Protein AF-A0A1Y1LVK9-F1 (afdb_monomer_lite)

pLDDT: mean 81.73, std 7.28, range [49.62, 94.25]

Secondary structure (DSSP, 8-state):
--HHHHHHHHHHHHHHHHHHHHHHHHHHHHHS-GGGHHHHHHHHHHHHHHHHHHHHHHHHHHHHHHHHHHHHHHHHHHHHHTT---HHHHHHHHHHHHTT-TGGGGGSTTTTT-HHHHHHHHHHHHHHHHHHTTHHHH-

Foldseek 3Di:
DCVVVVVVVVVVVVCVCCVPLVVVLVVCCVPDDPVCNVVVVVVSVVVVVVVVVVLVVLLVVQLCVQLLVQLLVLLVVLCVVLVNPDVVLSVVLSVCLVVVVLVCNCVGVSNPPPVVSSVSNNVSSVVSSVVSNVRSVVD

Structure (mmCIF, N/CA/C/O backbone):
data_AF-A0A1Y1LVK9-F1
#
_entry.id   AF-A0A1Y1LVK9-F1
#
loop_
_atom_site.group_PDB
_atom_site.id
_atom_site.type_symbol
_atom_site.label_atom_id
_atom_site.label_alt_id
_atom_site.label_comp_id
_atom_site.label_asym_id
_atom_site.label_entity_id
_atom_site.label_seq_id
_atom_site.pdbx_PDB_ins_code
_atom_site.Cartn_x
_atom_site.Cartn_y
_atom_site.Cartn_z
_atom_site.occupancy
_atom_site.B_iso_or_equiv
_atom_site.auth_seq_id
_atom_site.auth_comp_id
_atom_site.auth_asym_id
_atom_site.auth_atom_id
_atom_site.pdbx_PDB_model_num
ATOM 1 N N . ASP A 1 1 ? -16.270 14.703 -7.756 1.00 49.62 1 ASP A N 1
ATOM 2 C CA . ASP A 1 1 ? -15.652 15.985 -8.153 1.00 49.62 1 ASP A CA 1
ATOM 3 C C . ASP A 1 1 ? -14.123 16.006 -8.286 1.00 49.62 1 ASP A C 1
ATOM 5 O O . ASP A 1 1 ? -13.547 17.078 -8.386 1.00 49.62 1 ASP A O 1
ATOM 9 N N . ASN A 1 2 ? -13.440 14.857 -8.411 1.00 63.31 2 ASN A N 1
ATOM 10 C CA . ASN A 1 2 ? -11.993 14.823 -8.705 1.00 63.31 2 ASN A CA 1
ATOM 11 C C . ASN A 1 2 ? -11.636 13.940 -9.918 1.00 63.31 2 ASN A C 1
ATOM 13 O O . ASN A 1 2 ? -10.471 13.699 -10.215 1.00 63.31 2 ASN A O 1
ATOM 17 N N . GLU A 1 3 ? -12.646 13.450 -10.639 1.00 69.38 3 GLU A N 1
ATOM 18 C CA . GLU A 1 3 ? -12.491 12.524 -11.768 1.00 69.38 3 GLU A CA 1
ATOM 19 C C . GLU A 1 3 ? -11.605 13.096 -12.882 1.00 69.38 3 GLU A C 1
ATOM 21 O O . GLU A 1 3 ? -10.700 12.419 -13.361 1.00 69.38 3 GLU A O 1
ATOM 26 N N . LYS A 1 4 ? -11.780 14.375 -13.237 1.00 76.19 4 LYS A N 1
ATOM 27 C CA . LYS A 1 4 ? -10.996 15.032 -14.295 1.00 76.19 4 LYS A CA 1
ATOM 28 C C . LYS A 1 4 ? -9.513 15.165 -13.937 1.00 76.19 4 LYS A C 1
ATOM 30 O O . LYS A 1 4 ? -8.669 15.002 -14.814 1.00 76.19 4 LYS A O 1
ATOM 35 N N . ALA A 1 5 ? -9.194 15.427 -12.668 1.00 76.75 5 ALA A N 1
ATOM 36 C CA . ALA A 1 5 ? -7.810 15.517 -12.203 1.00 76.75 5 ALA A CA 1
ATOM 37 C C . ALA A 1 5 ? -7.121 14.145 -12.238 1.00 76.75 5 ALA A C 1
ATOM 39 O O . ALA A 1 5 ? -5.990 14.035 -12.709 1.00 76.75 5 ALA A O 1
ATOM 40 N N . VAL A 1 6 ? -7.835 13.087 -11.835 1.00 77.50 6 VAL A N 1
ATOM 41 C CA . VAL A 1 6 ? -7.348 11.703 -11.933 1.00 77.50 6 VAL A CA 1
ATOM 42 C C . VAL A 1 6 ? -7.082 11.327 -13.392 1.00 77.50 6 VAL A C 1
ATOM 44 O O . VAL A 1 6 ? -6.000 10.834 -13.702 1.00 77.50 6 VAL A O 1
ATOM 47 N N . TYR A 1 7 ? -8.002 11.628 -14.315 1.00 82.81 7 TYR A N 1
ATOM 48 C CA . TYR A 1 7 ? -7.783 11.369 -15.743 1.00 82.81 7 TYR A CA 1
ATOM 49 C C . TYR A 1 7 ? -6.600 12.152 -16.319 1.00 82.81 7 TYR A C 1
ATOM 51 O O . TYR A 1 7 ? -5.849 11.600 -17.119 1.00 82.81 7 TYR A O 1
ATOM 59 N N . ALA A 1 8 ? -6.391 13.402 -15.902 1.00 83.00 8 ALA A N 1
ATOM 60 C CA . ALA A 1 8 ? -5.248 14.195 -16.350 1.00 83.00 8 ALA A CA 1
ATOM 61 C C . ALA A 1 8 ? -3.911 13.581 -15.899 1.00 83.00 8 ALA A C 1
ATOM 63 O O . ALA A 1 8 ? -3.001 13.422 -16.713 1.00 83.00 8 ALA A O 1
ATOM 64 N N . ILE A 1 9 ? -3.807 13.173 -14.631 1.00 83.50 9 ILE A N 1
ATOM 65 C CA . ILE A 1 9 ? -2.604 12.523 -14.086 1.00 83.50 9 ILE A CA 1
ATOM 66 C C . ILE A 1 9 ? -2.356 11.174 -14.765 1.00 83.50 9 ILE A C 1
ATOM 68 O O . ILE A 1 9 ? -1.215 10.867 -15.113 1.00 83.50 9 ILE A O 1
ATOM 72 N N . LEU A 1 10 ? -3.410 10.388 -15.002 1.00 84.19 10 LEU A N 1
ATOM 73 C CA . LEU A 1 10 ? -3.316 9.113 -15.715 1.00 84.19 10 LEU A CA 1
ATOM 74 C C . LEU A 1 10 ? -2.837 9.304 -17.154 1.00 84.19 10 LEU A C 1
ATOM 76 O O . LEU A 1 10 ? -2.013 8.529 -17.632 1.00 84.19 10 LEU A O 1
ATOM 80 N N . LEU A 1 11 ? -3.310 10.348 -17.833 1.00 86.94 11 LEU A N 1
ATOM 81 C CA . LEU A 1 11 ? -2.928 10.644 -19.209 1.00 86.94 11 LEU A CA 1
ATOM 82 C C . LEU A 1 11 ? -1.461 11.089 -19.292 1.00 86.94 11 LEU A C 1
ATOM 84 O O . LEU A 1 11 ? -0.716 10.566 -20.118 1.00 86.94 11 LEU A O 1
ATOM 88 N N . VAL A 1 12 ? -1.015 11.980 -18.401 1.00 88.12 12 VAL A N 1
ATOM 89 C CA . VAL A 1 12 ? 0.393 12.416 -18.329 1.00 88.12 12 VAL A CA 1
ATOM 90 C C . VAL A 1 12 ? 1.315 11.253 -17.962 1.00 88.12 12 VAL A C 1
ATOM 92 O O . VAL A 1 12 ? 2.329 11.037 -18.627 1.00 88.12 12 VAL A O 1
ATOM 95 N N . SER A 1 13 ? 0.944 10.459 -16.956 1.00 84.94 13 SER A N 1
ATOM 96 C CA . SER A 1 13 ? 1.703 9.272 -16.546 1.00 84.94 13 SER A CA 1
ATOM 97 C C . SER A 1 13 ? 1.773 8.234 -17.669 1.00 84.94 13 SER A C 1
ATOM 99 O O . SER A 1 13 ? 2.844 7.704 -17.960 1.00 84.94 13 SER A O 1
ATOM 101 N N . GLY A 1 14 ? 0.654 7.978 -18.350 1.00 84.88 14 GLY A N 1
ATOM 102 C CA . GLY A 1 14 ? 0.575 7.043 -19.471 1.00 84.88 14 GLY A CA 1
ATOM 103 C C . GLY A 1 14 ? 1.419 7.482 -20.666 1.00 84.88 14 GLY A C 1
ATOM 104 O O . GLY A 1 14 ? 2.147 6.667 -21.235 1.00 84.88 14 GLY A O 1
ATOM 105 N N . LEU A 1 15 ? 1.390 8.774 -21.005 1.00 89.31 15 LEU A N 1
ATOM 106 C CA . LEU A 1 15 ? 2.244 9.343 -22.049 1.00 89.31 15 LEU A CA 1
ATOM 107 C C . LEU A 1 15 ? 3.728 9.270 -21.682 1.00 89.31 15 LEU A C 1
ATOM 109 O O . LEU A 1 15 ? 4.532 8.923 -22.540 1.00 89.31 15 LEU A O 1
ATOM 113 N N . GLY A 1 16 ? 4.103 9.548 -20.431 1.00 86.12 16 GLY A N 1
ATOM 114 C CA . GLY A 1 16 ? 5.495 9.458 -19.981 1.00 86.12 16 GLY A CA 1
ATOM 115 C C . GLY A 1 16 ? 6.037 8.028 -20.034 1.00 86.12 16 GLY A C 1
ATOM 116 O O . GLY A 1 16 ? 7.093 7.777 -20.618 1.00 86.12 16 GLY A O 1
ATOM 117 N N . VAL A 1 17 ? 5.285 7.068 -19.489 1.00 86.81 17 VAL A N 1
ATOM 118 C CA . VAL A 1 17 ? 5.671 5.649 -19.497 1.00 86.81 17 VAL A CA 1
ATOM 119 C C . VAL A 1 17 ? 5.716 5.103 -20.926 1.00 86.81 17 VAL A C 1
ATOM 121 O O . VAL A 1 17 ? 6.696 4.463 -21.305 1.00 86.81 17 VAL A O 1
ATOM 124 N N . GLY A 1 18 ? 4.700 5.373 -21.749 1.00 83.56 18 GLY A N 1
ATOM 125 C CA . GLY A 1 18 ? 4.674 4.931 -23.147 1.00 83.56 18 GLY A CA 1
ATOM 126 C C . GLY A 1 18 ? 5.757 5.596 -24.001 1.00 83.56 18 GLY A C 1
ATOM 127 O O . GLY A 1 18 ? 6.423 4.928 -24.792 1.00 83.56 18 GLY A O 1
ATOM 128 N N . GLY A 1 19 ? 5.972 6.895 -23.797 1.00 86.25 19 GLY A N 1
ATOM 129 C CA . GLY A 1 19 ? 6.921 7.711 -24.548 1.00 86.25 19 GLY A CA 1
ATOM 130 C C . GLY A 1 19 ? 8.383 7.362 -24.288 1.00 86.25 19 GLY A C 1
ATOM 131 O O . GLY A 1 19 ? 9.198 7.521 -25.186 1.00 86.25 19 GLY A O 1
ATOM 132 N N . ILE A 1 20 ? 8.725 6.845 -23.107 1.00 87.56 20 ILE A N 1
ATOM 133 C CA . ILE A 1 20 ? 10.083 6.360 -22.823 1.00 87.56 20 ILE A CA 1
ATOM 134 C C . ILE A 1 20 ? 10.229 4.890 -23.214 1.00 87.56 20 ILE A C 1
ATOM 136 O O . ILE A 1 20 ? 11.186 4.516 -23.885 1.00 87.56 20 ILE A O 1
ATOM 140 N N . VAL A 1 21 ? 9.281 4.032 -22.834 1.00 85.38 21 VAL A N 1
ATOM 141 C CA . VAL A 1 21 ? 9.504 2.583 -22.929 1.00 85.38 21 VAL A CA 1
ATOM 142 C C . VAL A 1 21 ? 9.509 2.079 -24.376 1.00 85.38 21 VAL A C 1
ATOM 144 O O . VAL A 1 21 ? 10.299 1.190 -24.706 1.00 85.38 21 VAL A O 1
ATOM 147 N N . ILE A 1 22 ? 8.671 2.641 -25.253 1.00 86.38 22 ILE A N 1
ATOM 148 C CA . ILE A 1 22 ? 8.587 2.188 -26.648 1.00 86.38 22 ILE A CA 1
ATOM 149 C C . ILE A 1 22 ? 9.842 2.574 -27.449 1.00 86.38 22 ILE A C 1
ATOM 151 O O . ILE A 1 22 ? 10.462 1.668 -28.012 1.00 86.38 22 ILE A O 1
ATOM 155 N N . PRO A 1 23 ? 10.302 3.842 -27.470 1.00 87.81 23 PRO A N 1
ATOM 156 C CA . PRO A 1 23 ? 11.508 4.205 -28.211 1.00 87.81 23 PRO A CA 1
ATOM 157 C C . PRO A 1 23 ? 12.757 3.510 -27.679 1.00 87.81 23 PRO A C 1
ATOM 159 O O . PRO A 1 23 ? 13.563 3.033 -28.473 1.00 87.81 23 PRO A O 1
ATOM 162 N N . THR A 1 24 ? 12.900 3.379 -26.354 1.00 86.00 24 THR A N 1
ATOM 163 C CA . THR A 1 24 ? 14.051 2.683 -25.765 1.00 86.00 24 THR A CA 1
ATOM 164 C C . THR A 1 24 ? 14.129 1.233 -26.238 1.00 86.00 24 THR A C 1
ATOM 166 O O . THR A 1 24 ? 15.208 0.799 -26.619 1.00 86.00 24 THR A O 1
ATOM 169 N N . SER A 1 25 ? 13.002 0.514 -26.296 1.00 85.88 25 SER A N 1
ATOM 170 C CA . SER A 1 25 ? 12.973 -0.886 -26.755 1.00 85.88 25 SER A CA 1
ATOM 171 C C . SER A 1 25 ? 13.335 -1.035 -28.241 1.00 85.88 25 SER A C 1
ATOM 173 O O . SER A 1 25 ? 13.993 -1.996 -28.636 1.00 85.88 25 SER A O 1
ATOM 175 N N . VAL A 1 26 ? 12.916 -0.083 -29.083 1.00 88.25 26 VAL A N 1
ATOM 176 C CA . VAL A 1 26 ? 13.211 -0.100 -30.526 1.00 88.25 26 VAL A CA 1
ATOM 177 C C . VAL A 1 26 ? 14.682 0.226 -30.786 1.00 88.25 26 VAL A C 1
ATOM 179 O O . VAL A 1 26 ? 15.342 -0.481 -31.542 1.00 88.25 26 VAL A O 1
ATOM 182 N N . ILE A 1 27 ? 15.221 1.254 -30.124 1.00 88.88 27 ILE A N 1
ATOM 183 C CA . ILE A 1 27 ? 16.621 1.676 -30.278 1.00 88.88 27 ILE A CA 1
ATOM 184 C C . ILE A 1 27 ? 17.575 0.559 -29.847 1.00 88.88 27 ILE A C 1
ATOM 186 O O . ILE A 1 27 ? 18.540 0.269 -30.554 1.00 88.88 27 ILE A O 1
ATOM 190 N N . THR A 1 28 ? 17.301 -0.102 -28.719 1.00 84.50 28 THR A N 1
ATOM 191 C CA . THR A 1 28 ? 18.146 -1.204 -28.244 1.00 84.50 28 THR A CA 1
ATOM 192 C C . THR A 1 28 ? 18.084 -2.419 -29.166 1.00 84.50 28 THR A C 1
ATOM 194 O O . THR A 1 28 ? 19.096 -3.083 -29.346 1.00 84.50 28 THR A O 1
ATOM 197 N N . THR A 1 29 ? 16.953 -2.675 -29.827 1.00 84.38 29 THR A N 1
ATOM 198 C CA . THR A 1 29 ? 16.851 -3.761 -30.818 1.00 84.38 29 THR A CA 1
ATOM 199 C C . THR A 1 29 ? 17.636 -3.460 -32.103 1.00 84.38 29 THR A C 1
ATOM 201 O O . THR A 1 29 ? 18.143 -4.382 -32.725 1.00 84.38 29 THR A O 1
ATOM 204 N N . ILE A 1 30 ? 17.777 -2.187 -32.496 1.00 87.19 30 ILE A N 1
ATOM 205 C CA . ILE A 1 30 ? 18.502 -1.783 -33.720 1.00 87.19 30 ILE A CA 1
ATOM 206 C C . ILE A 1 30 ? 20.027 -1.791 -33.529 1.00 87.19 30 ILE A C 1
ATOM 208 O O . ILE A 1 30 ? 20.763 -2.098 -34.462 1.00 87.19 30 ILE A O 1
ATOM 212 N N . ILE A 1 31 ? 20.513 -1.390 -32.351 1.00 87.38 31 ILE A N 1
ATOM 213 C CA . ILE A 1 31 ? 21.954 -1.199 -32.096 1.00 87.38 31 ILE A CA 1
ATOM 214 C C . ILE A 1 31 ? 22.632 -2.502 -31.656 1.00 87.38 31 ILE A C 1
ATOM 216 O O . ILE A 1 31 ? 23.843 -2.663 -31.825 1.00 87.38 31 ILE A O 1
ATOM 220 N N . CYS A 1 32 ? 21.881 -3.421 -31.053 1.00 81.62 32 CYS A N 1
ATOM 221 C CA . CYS A 1 32 ? 22.447 -4.656 -30.540 1.00 81.62 32 CYS A CA 1
ATOM 222 C C . CYS A 1 32 ? 22.692 -5.685 -31.654 1.00 81.62 32 CYS A C 1
ATOM 224 O O . CYS A 1 32 ? 21.901 -5.779 -32.588 1.00 81.62 32 CYS A O 1
ATOM 226 N N . PRO A 1 33 ? 23.774 -6.475 -31.555 1.00 85.00 33 PRO A N 1
ATOM 227 C CA . PRO A 1 33 ? 24.019 -7.575 -32.481 1.00 85.00 33 PRO A CA 1
ATOM 228 C C . PRO A 1 33 ? 22.940 -8.658 -32.323 1.00 85.00 33 PRO A C 1
ATOM 230 O O . PRO A 1 33 ? 22.467 -8.891 -31.206 1.00 85.00 33 PRO A O 1
ATOM 233 N N . ASP A 1 34 ? 22.583 -9.338 -33.418 1.00 81.94 34 ASP A N 1
ATOM 234 C CA . ASP A 1 34 ? 21.477 -10.311 -33.473 1.00 81.94 34 ASP A CA 1
ATOM 235 C C . ASP A 1 34 ? 21.554 -11.404 -32.390 1.00 81.94 34 ASP A C 1
ATOM 237 O O . ASP A 1 34 ? 20.537 -11.778 -31.803 1.00 81.94 34 ASP A O 1
ATOM 241 N N . ASP A 1 35 ? 22.766 -11.837 -32.034 1.00 83.94 35 ASP A N 1
ATOM 242 C CA . ASP A 1 35 ? 23.006 -12.860 -31.008 1.00 83.94 35 ASP A CA 1
ATOM 243 C C . ASP A 1 35 ? 22.614 -12.422 -29.582 1.00 83.94 35 ASP A C 1
ATOM 245 O O . ASP A 1 35 ? 22.433 -13.260 -28.69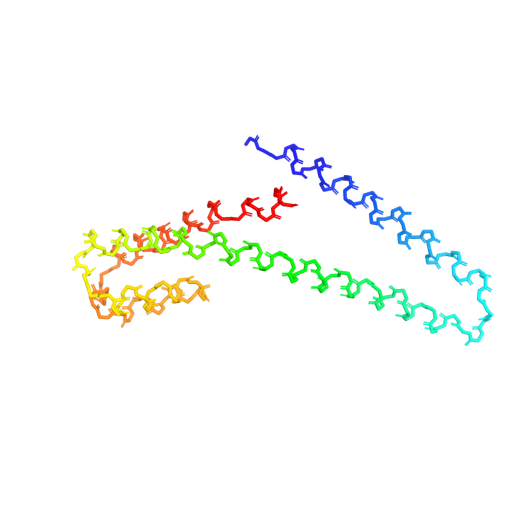6 1.00 83.94 35 ASP A O 1
ATOM 249 N N . LEU A 1 36 ? 22.471 -11.116 -29.328 1.00 86.56 36 LEU A N 1
ATOM 250 C CA . LEU A 1 36 ? 22.162 -10.557 -28.006 1.00 86.56 36 LEU A CA 1
ATOM 251 C C . LEU A 1 36 ? 20.753 -9.953 -27.909 1.00 86.56 36 LEU A C 1
ATOM 253 O O . LEU A 1 36 ? 20.359 -9.504 -26.835 1.00 86.56 36 LEU A O 1
ATOM 257 N N . ILE A 1 37 ? 19.936 -9.982 -28.965 1.00 87.94 37 ILE A N 1
ATOM 258 C CA . ILE A 1 37 ? 18.583 -9.386 -28.938 1.00 87.94 37 ILE A CA 1
ATOM 259 C C . ILE A 1 37 ? 17.716 -9.996 -27.819 1.00 87.94 37 ILE A C 1
ATOM 261 O O . ILE A 1 37 ? 16.992 -9.288 -27.111 1.00 87.94 37 ILE A O 1
ATOM 265 N N . ALA A 1 38 ? 17.834 -11.306 -27.587 1.00 86.75 38 ALA A N 1
ATOM 266 C CA . ALA A 1 38 ? 17.112 -11.996 -26.518 1.00 86.75 38 ALA A CA 1
ATOM 267 C C . ALA A 1 38 ? 17.499 -11.504 -25.106 1.00 86.75 38 ALA A C 1
ATOM 269 O O . ALA A 1 38 ? 16.647 -11.416 -24.222 1.00 86.75 38 ALA A O 1
ATOM 270 N N . THR A 1 39 ? 18.766 -11.147 -24.872 1.00 90.06 39 THR A N 1
ATOM 271 C CA . THR A 1 39 ? 19.222 -10.689 -23.548 1.00 90.06 39 THR A CA 1
ATOM 272 C C . THR A 1 39 ? 18.828 -9.238 -23.286 1.00 90.06 39 THR A C 1
ATOM 274 O O . THR A 1 39 ? 18.390 -8.910 -22.183 1.00 90.06 39 THR A O 1
ATOM 277 N N . ILE A 1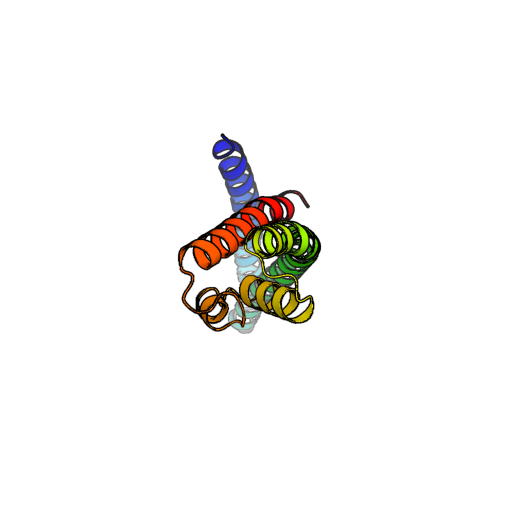 40 ? 18.886 -8.378 -24.305 1.00 87.06 40 ILE A N 1
ATOM 278 C CA . ILE A 1 40 ? 18.427 -6.986 -24.214 1.00 87.06 40 ILE A CA 1
ATOM 279 C C . ILE A 1 40 ? 16.922 -6.905 -23.953 1.00 87.06 40 ILE A C 1
ATOM 281 O O . ILE A 1 40 ? 16.493 -6.158 -23.074 1.00 87.06 40 ILE A O 1
ATOM 285 N N . THR A 1 41 ? 16.115 -7.689 -24.669 1.00 85.19 41 THR A N 1
ATOM 286 C CA . THR A 1 41 ? 14.656 -7.710 -24.465 1.00 85.19 41 THR A CA 1
ATOM 287 C C . THR A 1 41 ? 14.290 -8.179 -23.053 1.00 85.19 41 THR A C 1
ATOM 289 O O . THR A 1 41 ? 13.435 -7.570 -22.401 1.00 85.19 41 THR A O 1
ATOM 292 N N . ALA A 1 42 ? 14.991 -9.188 -22.526 1.00 88.75 42 ALA A N 1
ATOM 293 C CA . ALA A 1 42 ? 14.850 -9.619 -21.136 1.00 88.75 42 ALA A CA 1
ATOM 294 C C . ALA A 1 42 ? 15.246 -8.518 -20.134 1.00 88.75 42 ALA A C 1
ATOM 296 O O . ALA A 1 42 ? 14.551 -8.304 -19.134 1.00 88.75 42 ALA A O 1
ATOM 297 N N . LEU A 1 43 ? 16.320 -7.772 -20.404 1.00 88.88 43 LEU A N 1
ATOM 298 C CA . LEU A 1 43 ? 16.752 -6.659 -19.557 1.00 88.88 43 LEU A CA 1
ATOM 299 C C . LEU A 1 43 ? 15.711 -5.529 -19.524 1.00 88.88 43 LEU A C 1
ATOM 301 O O . LEU A 1 43 ? 15.398 -5.020 -18.448 1.00 88.88 43 LEU A O 1
ATOM 305 N N . THR A 1 44 ? 15.111 -5.175 -20.663 1.00 86.62 44 THR A N 1
ATOM 306 C CA . THR A 1 44 ? 14.055 -4.149 -20.728 1.00 86.62 44 THR A CA 1
ATOM 307 C C . THR A 1 44 ? 12.830 -4.528 -19.891 1.00 86.62 44 THR A C 1
ATOM 309 O O . THR A 1 44 ? 12.293 -3.689 -19.163 1.00 86.62 44 THR A O 1
ATOM 312 N N . LEU A 1 45 ? 12.406 -5.795 -19.932 1.00 88.06 45 LEU A N 1
ATOM 313 C CA . LEU A 1 45 ? 11.336 -6.298 -19.062 1.00 88.06 45 LEU A CA 1
ATOM 314 C C . LEU A 1 45 ? 11.741 -6.258 -17.583 1.00 88.06 45 LEU A C 1
ATOM 316 O O . LEU A 1 45 ? 10.936 -5.874 -16.735 1.00 88.06 45 LEU A O 1
ATOM 320 N N . SER A 1 46 ? 12.994 -6.595 -17.278 1.00 91.50 46 SER A N 1
ATOM 321 C CA . SER A 1 46 ? 13.509 -6.618 -15.905 1.00 91.50 46 SER A CA 1
ATOM 322 C C . SER A 1 46 ? 13.485 -5.227 -15.265 1.00 91.50 46 SER A C 1
ATOM 324 O O . SER A 1 46 ? 13.004 -5.073 -14.143 1.00 91.50 46 SER A O 1
ATOM 326 N N . VAL A 1 47 ? 13.904 -4.189 -15.998 1.00 89.31 47 VAL A N 1
ATOM 327 C CA . VAL A 1 47 ? 13.840 -2.792 -15.527 1.00 89.31 47 VAL A CA 1
ATOM 328 C C . VAL A 1 47 ? 12.400 -2.372 -15.208 1.00 89.31 47 VAL A C 1
ATOM 330 O O . VAL A 1 47 ? 12.169 -1.696 -14.205 1.00 89.31 47 VAL A O 1
ATOM 333 N N . ARG A 1 48 ? 11.410 -2.819 -15.995 1.00 88.25 48 ARG A N 1
ATOM 334 C CA . ARG A 1 48 ? 9.988 -2.546 -15.719 1.00 88.25 48 ARG A CA 1
ATOM 335 C C . ARG A 1 48 ? 9.525 -3.184 -14.407 1.00 88.25 48 ARG A C 1
ATOM 337 O O . ARG A 1 48 ? 8.833 -2.526 -13.631 1.00 88.25 48 ARG A O 1
ATOM 344 N N . VAL A 1 49 ? 9.905 -4.435 -14.148 1.00 90.50 49 VAL A N 1
ATOM 345 C CA . VAL A 1 49 ? 9.553 -5.133 -12.898 1.00 90.50 49 VAL A CA 1
ATOM 346 C C . VAL A 1 49 ? 10.176 -4.429 -11.688 1.00 90.50 49 VAL A C 1
ATOM 348 O O . VAL A 1 49 ? 9.494 -4.222 -10.686 1.00 90.50 49 VAL A O 1
ATOM 351 N N . ILE A 1 50 ? 11.430 -3.982 -11.802 1.00 94.25 50 ILE A N 1
ATOM 352 C CA . ILE A 1 50 ? 12.120 -3.229 -10.742 1.00 94.25 50 ILE A CA 1
ATOM 353 C C . ILE A 1 50 ? 11.411 -1.898 -10.463 1.00 94.25 50 ILE A C 1
ATOM 355 O O . ILE A 1 50 ? 11.142 -1.581 -9.306 1.00 94.25 50 ILE A O 1
ATOM 359 N N . GLY A 1 51 ? 11.055 -1.140 -11.505 1.00 89.12 51 GLY A N 1
ATOM 360 C CA . GLY A 1 51 ? 10.303 0.109 -11.350 1.00 89.12 51 GLY A CA 1
ATOM 361 C C . GLY A 1 51 ? 8.962 -0.097 -10.638 1.00 89.12 51 GLY A C 1
ATOM 362 O O . GLY A 1 51 ? 8.621 0.665 -9.734 1.00 89.12 51 GLY A O 1
ATOM 363 N N . GLY A 1 52 ? 8.238 -1.169 -10.981 1.00 88.88 52 GLY A N 1
ATOM 364 C CA . GLY A 1 52 ? 6.998 -1.550 -10.301 1.00 88.88 52 GLY A CA 1
ATOM 365 C C . GLY A 1 52 ? 7.203 -1.892 -8.822 1.00 88.88 52 GLY A C 1
ATOM 366 O O . GLY A 1 52 ? 6.432 -1.441 -7.977 1.00 88.88 52 GLY A O 1
ATOM 367 N N . ALA A 1 53 ? 8.267 -2.627 -8.491 1.00 92.06 53 ALA A N 1
ATOM 368 C CA . ALA A 1 53 ? 8.593 -2.980 -7.110 1.00 92.06 53 ALA A CA 1
ATOM 369 C C . ALA A 1 53 ? 8.960 -1.753 -6.257 1.00 92.06 53 ALA A C 1
ATOM 371 O O . ALA A 1 53 ? 8.501 -1.637 -5.120 1.00 92.06 53 ALA A O 1
ATOM 372 N N . ILE A 1 54 ? 9.735 -0.810 -6.807 1.00 93.00 54 ILE A N 1
ATOM 373 C CA . ILE A 1 54 ? 10.073 0.454 -6.129 1.00 93.00 54 ILE A CA 1
ATOM 374 C C . ILE A 1 54 ? 8.806 1.280 -5.889 1.00 93.00 54 ILE A C 1
ATOM 376 O O . ILE A 1 54 ? 8.578 1.741 -4.770 1.00 93.00 54 ILE A O 1
ATOM 380 N N . GLY A 1 55 ? 7.958 1.427 -6.911 1.00 88.12 55 GLY A N 1
ATOM 381 C CA . GLY A 1 55 ? 6.687 2.144 -6.793 1.00 88.12 55 GLY A CA 1
ATOM 382 C C . GLY A 1 55 ? 5.777 1.534 -5.727 1.00 88.12 55 GLY A C 1
ATOM 383 O O . GLY A 1 55 ? 5.244 2.258 -4.890 1.00 88.12 55 GLY A O 1
ATOM 384 N N . TYR A 1 56 ? 5.669 0.204 -5.692 1.00 89.06 56 TYR A N 1
ATOM 385 C CA . TYR A 1 56 ? 4.915 -0.505 -4.659 1.00 89.06 56 TYR A CA 1
ATOM 386 C C . TYR A 1 56 ? 5.477 -0.262 -3.253 1.00 89.06 56 TYR A C 1
ATOM 388 O O . TYR A 1 56 ? 4.717 0.007 -2.326 1.00 89.06 56 TYR A O 1
ATOM 396 N N . ALA A 1 57 ? 6.800 -0.309 -3.082 1.00 90.06 57 ALA A N 1
ATOM 397 C CA . ALA A 1 57 ? 7.428 -0.070 -1.785 1.00 90.06 57 ALA A CA 1
ATOM 398 C C . ALA A 1 57 ? 7.172 1.358 -1.269 1.00 90.06 57 ALA A C 1
ATOM 400 O O . ALA A 1 57 ? 6.899 1.543 -0.082 1.00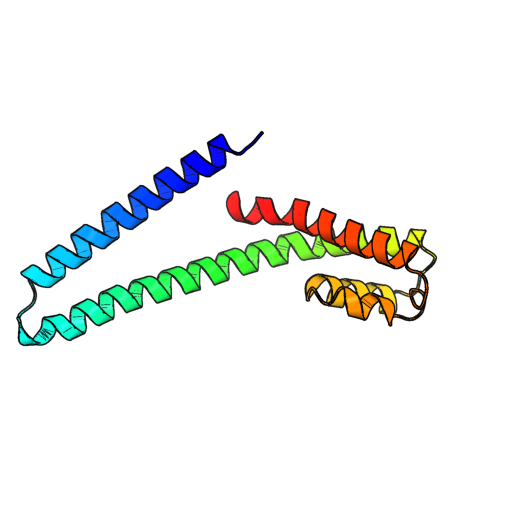 90.06 57 ALA A O 1
ATOM 401 N N . ILE A 1 58 ? 7.226 2.366 -2.145 1.00 89.31 58 ILE A N 1
ATOM 402 C CA . ILE A 1 58 ? 6.905 3.758 -1.791 1.00 89.31 58 ILE A CA 1
ATOM 403 C C . ILE A 1 58 ? 5.419 3.882 -1.443 1.00 89.31 58 ILE A C 1
ATOM 405 O O . ILE A 1 58 ? 5.088 4.377 -0.364 1.00 89.31 58 ILE A O 1
ATOM 409 N N . TYR A 1 59 ? 4.541 3.371 -2.313 1.00 87.62 59 TYR A N 1
ATOM 410 C CA . TYR A 1 59 ? 3.089 3.364 -2.119 1.00 87.62 59 TYR A CA 1
ATOM 411 C C . TYR A 1 59 ? 2.716 2.772 -0.755 1.00 87.62 59 TYR A C 1
ATOM 413 O O . TYR A 1 59 ? 1.985 3.383 0.025 1.00 87.62 59 TYR A O 1
ATOM 421 N N . TYR A 1 60 ? 3.261 1.595 -0.441 1.00 86.94 60 TYR A N 1
ATOM 422 C CA . TYR A 1 60 ? 2.970 0.880 0.796 1.00 86.94 60 TYR A CA 1
ATOM 423 C C . TYR A 1 60 ? 3.468 1.635 2.033 1.00 86.94 60 TYR A C 1
ATOM 425 O O . TYR A 1 60 ? 2.726 1.770 3.004 1.00 86.94 60 TYR A O 1
ATOM 433 N N . ASN A 1 61 ? 4.687 2.183 1.996 1.00 87.88 61 ASN A N 1
ATOM 434 C CA . ASN A 1 61 ? 5.229 2.953 3.119 1.00 87.88 61 ASN A CA 1
ATOM 435 C C . ASN A 1 61 ? 4.388 4.199 3.430 1.00 87.88 61 ASN A C 1
ATOM 437 O O . ASN A 1 61 ? 4.076 4.451 4.596 1.00 87.88 61 ASN A O 1
ATOM 441 N N . VAL A 1 62 ? 3.979 4.951 2.403 1.00 87.62 62 VAL A N 1
ATOM 442 C CA . VAL A 1 62 ? 3.120 6.136 2.576 1.00 87.62 62 VAL A CA 1
ATOM 443 C C . VAL A 1 62 ? 1.749 5.732 3.116 1.00 87.62 62 VAL A C 1
ATOM 445 O O . VAL A 1 62 ? 1.251 6.356 4.059 1.00 87.62 62 VAL A O 1
ATOM 448 N N . LEU A 1 63 ? 1.158 4.662 2.572 1.00 86.12 63 LEU A N 1
ATOM 449 C CA . LEU A 1 63 ? -0.140 4.165 3.016 1.00 86.12 63 LEU A CA 1
ATOM 450 C C . LEU A 1 63 ? -0.104 3.763 4.492 1.00 86.12 63 LEU A C 1
ATOM 452 O O . LEU A 1 63 ? -0.934 4.239 5.257 1.00 86.12 63 LEU A O 1
ATOM 456 N N . VAL A 1 64 ? 0.862 2.949 4.922 1.00 86.81 64 VAL A N 1
ATOM 457 C CA . VAL A 1 64 ? 0.963 2.494 6.321 1.00 86.81 64 VAL A CA 1
ATOM 458 C C . VAL A 1 64 ? 1.173 3.667 7.278 1.00 86.81 64 VAL A C 1
ATOM 460 O O . VAL A 1 64 ? 0.528 3.727 8.329 1.00 86.81 64 VAL A O 1
ATOM 463 N N . GLN A 1 65 ? 2.019 4.634 6.911 1.00 87.75 65 GLN A N 1
ATOM 464 C CA . GLN A 1 65 ? 2.306 5.803 7.747 1.00 87.75 65 GLN A CA 1
ATOM 465 C C . GLN A 1 65 ? 1.063 6.674 7.990 1.00 87.75 65 GLN A C 1
ATOM 467 O O . GLN A 1 65 ? 0.919 7.253 9.069 1.00 87.75 65 GLN A O 1
ATOM 472 N N . LYS A 1 66 ? 0.165 6.779 7.003 1.00 86.06 66 LYS A N 1
ATOM 473 C CA . LYS A 1 66 ? -1.063 7.587 7.096 1.00 86.06 66 LYS A CA 1
ATOM 474 C C . LYS A 1 66 ? -2.271 6.800 7.597 1.00 86.06 66 LYS A C 1
ATOM 476 O O . LYS A 1 66 ? -3.089 7.358 8.321 1.00 86.06 66 LYS A O 1
ATOM 481 N N . LEU A 1 67 ? -2.363 5.517 7.261 1.00 86.25 67 LEU A N 1
ATOM 482 C CA . LEU A 1 67 ? -3.467 4.644 7.645 1.00 86.25 67 LEU A CA 1
ATOM 483 C C . LEU A 1 67 ? -3.440 4.322 9.138 1.00 86.25 67 LEU A C 1
ATOM 485 O O . LEU A 1 67 ? -4.474 4.414 9.785 1.00 86.25 67 LEU A O 1
ATOM 489 N N . THR A 1 68 ? -2.273 3.993 9.698 1.00 85.31 68 THR A N 1
ATOM 490 C CA . THR A 1 68 ? -2.140 3.592 11.110 1.00 85.31 68 THR A CA 1
ATOM 491 C C . THR A 1 68 ? -2.775 4.593 12.093 1.00 85.31 68 THR A C 1
ATOM 493 O O . THR A 1 68 ? -3.625 4.179 12.882 1.00 85.31 68 THR A O 1
ATOM 496 N N . PRO A 1 69 ? -2.446 5.903 12.071 1.00 86.81 69 PRO A N 1
ATOM 497 C CA . PRO A 1 69 ? -3.031 6.857 13.017 1.00 86.81 69 PRO A CA 1
ATOM 498 C C . PRO A 1 69 ? -4.535 7.089 12.801 1.00 86.81 69 PRO A C 1
ATOM 500 O O . PRO A 1 69 ? -5.272 7.241 13.777 1.00 86.81 69 PRO A O 1
ATOM 503 N N . GLU A 1 70 ? -5.007 7.095 11.551 1.00 85.88 70 GLU A N 1
ATOM 504 C CA . GLU A 1 70 ? -6.425 7.318 11.245 1.00 85.88 70 GLU A CA 1
ATOM 505 C C . GLU A 1 70 ? -7.277 6.105 11.638 1.00 85.88 70 GLU A C 1
ATOM 507 O O . GLU A 1 70 ? -8.354 6.254 12.218 1.00 85.88 70 GLU A O 1
ATOM 512 N N . LEU A 1 71 ? -6.752 4.900 11.409 1.00 83.31 71 LEU A N 1
ATOM 513 C CA . LEU A 1 71 ? -7.393 3.649 11.791 1.00 83.31 71 LEU A CA 1
ATOM 514 C C . LEU A 1 71 ? -7.514 3.541 13.311 1.00 83.31 71 LEU A C 1
ATOM 516 O O . LEU A 1 71 ? -8.599 3.256 13.812 1.00 83.31 71 LEU A O 1
ATOM 520 N N . ILE A 1 72 ? -6.442 3.861 14.048 1.00 84.69 72 ILE A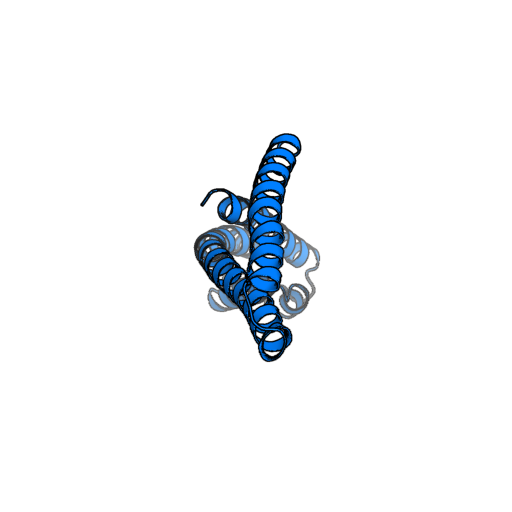 N 1
ATOM 521 C CA . ILE A 1 72 ? -6.478 3.917 15.515 1.00 84.69 72 ILE A CA 1
ATOM 522 C C . ILE A 1 72 ? -7.574 4.877 15.972 1.00 84.69 72 ILE A C 1
ATOM 524 O O . ILE A 1 72 ? -8.382 4.507 16.818 1.00 84.69 72 ILE A O 1
ATOM 528 N N . LYS A 1 73 ? -7.656 6.085 15.411 1.00 85.94 73 LYS A N 1
ATOM 529 C CA . LYS A 1 73 ? -8.635 7.098 15.828 1.00 85.94 73 LYS A CA 1
ATOM 530 C C . LYS A 1 73 ? -10.082 6.673 15.555 1.00 85.94 73 LYS A C 1
ATOM 532 O O . LYS A 1 73 ? -10.916 6.754 16.455 1.00 85.94 73 LYS A O 1
ATOM 537 N N . GLN A 1 74 ? -10.390 6.229 14.340 1.00 84.69 74 GLN A N 1
ATOM 538 C CA . GLN A 1 74 ? -11.761 5.922 13.911 1.00 84.69 74 GLN A CA 1
ATOM 539 C C . GLN A 1 74 ? -12.281 4.628 14.548 1.00 84.69 74 GLN A C 1
ATOM 541 O O . GLN A 1 74 ? -13.377 4.614 15.110 1.00 84.69 74 GLN A O 1
ATOM 546 N N . VAL A 1 75 ? -11.477 3.559 14.520 1.00 82.44 75 VAL A N 1
ATOM 547 C CA . VAL A 1 75 ? -11.874 2.243 15.045 1.00 82.44 75 VAL A CA 1
ATOM 548 C C . VAL A 1 75 ? -11.970 2.271 16.569 1.00 82.44 75 VAL A C 1
ATOM 550 O O . VAL A 1 75 ? -12.963 1.797 17.115 1.00 82.44 75 VAL A O 1
ATOM 553 N N . SER A 1 76 ? -11.017 2.899 17.272 1.00 80.56 76 SER A N 1
ATOM 554 C CA . SER A 1 76 ? -11.118 3.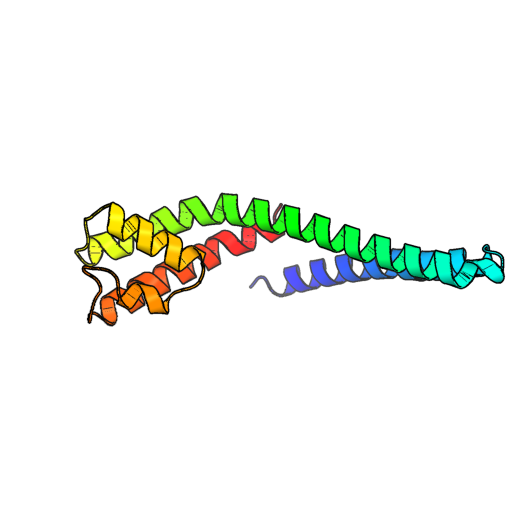023 18.737 1.00 80.56 76 SER A CA 1
ATOM 555 C C . SER A 1 76 ? -12.340 3.836 19.168 1.00 80.56 76 SER A C 1
ATOM 557 O O . SER A 1 76 ? -13.016 3.457 20.122 1.00 80.56 76 SER A O 1
ATOM 559 N N . THR A 1 77 ? -12.682 4.904 18.439 1.00 82.50 77 THR A N 1
ATOM 560 C CA . THR A 1 77 ? -13.881 5.706 18.723 1.00 82.50 77 THR A CA 1
ATOM 561 C C . THR A 1 77 ? -15.152 4.872 18.554 1.00 82.50 77 THR A C 1
ATOM 563 O O . THR A 1 77 ? -16.005 4.883 19.442 1.00 82.50 77 THR A O 1
ATOM 566 N N . ALA A 1 78 ? -15.264 4.101 17.467 1.00 81.56 78 ALA A N 1
ATOM 567 C CA . ALA A 1 78 ? -16.407 3.218 17.230 1.00 81.56 78 ALA A CA 1
ATOM 568 C C . ALA A 1 78 ? -16.551 2.142 18.323 1.00 81.56 78 ALA A C 1
ATOM 570 O O . ALA A 1 78 ? -17.647 1.919 18.834 1.00 81.56 78 ALA A O 1
ATOM 571 N N . MET A 1 79 ? -15.443 1.530 18.752 1.00 77.88 79 MET A N 1
ATOM 572 C CA . MET A 1 79 ? -15.453 0.492 19.790 1.00 77.88 79 MET A CA 1
ATOM 573 C C . MET A 1 79 ? -15.811 1.028 21.179 1.00 77.88 79 MET A C 1
ATOM 575 O O . MET A 1 79 ? -16.584 0.395 21.900 1.00 77.88 79 MET A O 1
ATOM 579 N N . VAL A 1 80 ? -15.313 2.214 21.542 1.00 80.38 80 VAL A N 1
ATOM 580 C CA . VAL A 1 80 ? -15.630 2.852 22.829 1.00 80.38 80 VAL A CA 1
ATOM 581 C C . VAL A 1 80 ? -17.105 3.256 22.899 1.00 80.38 80 VAL A C 1
ATOM 583 O O . VAL A 1 80 ? -17.732 3.064 23.942 1.00 80.38 80 VAL A O 1
ATOM 586 N N . ILE A 1 81 ? -17.675 3.770 21.802 1.00 78.38 81 ILE A N 1
ATOM 587 C CA . ILE A 1 81 ? -19.117 4.068 21.698 1.00 78.38 81 ILE A CA 1
ATOM 588 C C . ILE A 1 81 ? -19.940 2.776 21.796 1.00 78.38 81 ILE A C 1
ATOM 590 O O . ILE A 1 81 ? -20.969 2.753 22.466 1.00 78.38 81 ILE A O 1
ATOM 594 N N . GLY A 1 82 ? -19.447 1.693 21.196 1.00 73.12 82 GLY A N 1
ATOM 595 C CA . GLY A 1 82 ? -20.026 0.354 21.269 1.00 73.12 82 GLY A CA 1
ATOM 596 C C . GLY A 1 82 ? -19.941 -0.346 22.625 1.00 73.12 82 GLY A C 1
ATOM 597 O O . GLY A 1 82 ? -20.467 -1.444 22.771 1.00 73.12 82 GLY A O 1
ATOM 598 N N . GLY A 1 83 ? -19.284 0.262 23.617 1.00 73.00 83 GLY A N 1
ATOM 599 C CA . GLY A 1 83 ? -19.168 -0.282 24.971 1.00 73.00 83 GLY A CA 1
ATOM 600 C C . GLY A 1 83 ? -17.944 -1.170 25.216 1.00 73.00 83 GLY A C 1
ATOM 601 O O . GLY A 1 83 ? -17.755 -1.615 26.349 1.00 73.00 83 GLY A O 1
ATOM 602 N N . VAL A 1 84 ? -17.072 -1.377 24.224 1.00 72.19 84 VAL A N 1
ATOM 603 C CA . VAL A 1 84 ? -15.825 -2.144 24.377 1.00 72.19 84 VAL A CA 1
ATOM 604 C C . VAL A 1 84 ? -14.697 -1.192 24.775 1.00 72.19 84 VAL A C 1
ATOM 606 O O . VAL A 1 84 ? -14.248 -0.365 23.984 1.00 72.19 84 VAL A O 1
ATOM 609 N N . LYS A 1 85 ? -14.243 -1.286 26.030 1.00 73.62 85 LYS A N 1
ATOM 610 C CA . LYS A 1 85 ? -13.192 -0.416 26.600 1.00 73.62 85 LYS A CA 1
ATOM 611 C C . LYS A 1 85 ? -11.864 -1.129 26.844 1.00 73.62 85 LYS A C 1
ATOM 613 O O . LYS A 1 85 ? -10.929 -0.510 27.345 1.00 73.62 85 LYS A O 1
ATOM 618 N N . GLU A 1 86 ? -11.785 -2.417 26.528 1.00 78.19 86 GLU A N 1
ATOM 619 C CA . GLU A 1 86 ? -10.584 -3.204 26.776 1.00 78.19 86 GLU A CA 1
ATOM 620 C C . GLU A 1 86 ? -9.508 -2.898 25.714 1.00 78.19 86 GLU A C 1
ATOM 622 O O . GLU A 1 86 ? -9.748 -3.116 24.523 1.00 78.19 86 GLU A O 1
ATOM 627 N N . PRO A 1 87 ? -8.323 -2.382 26.105 1.00 76.62 87 PRO A N 1
ATOM 628 C CA . PRO A 1 87 ? -7.308 -1.916 25.155 1.00 76.62 87 PRO A CA 1
ATOM 629 C C . PRO A 1 87 ? -6.770 -3.016 24.234 1.00 76.62 87 PRO A C 1
ATOM 631 O O . PRO A 1 87 ? -6.438 -2.748 23.081 1.00 76.62 87 PRO A O 1
ATOM 634 N N . GLU A 1 88 ? -6.698 -4.249 24.738 1.00 79.81 88 GLU A N 1
ATOM 635 C CA . GLU A 1 88 ? -6.201 -5.413 23.997 1.00 79.81 88 GLU A CA 1
ATOM 636 C C . GLU A 1 88 ? -7.166 -5.818 22.874 1.00 79.81 88 GLU A C 1
ATOM 638 O O . GLU A 1 88 ? -6.743 -6.078 21.749 1.00 79.81 88 GLU A O 1
ATOM 643 N N . VAL A 1 89 ? -8.477 -5.760 23.133 1.00 76.56 89 VAL A N 1
ATOM 644 C CA . VAL A 1 89 ? -9.516 -6.041 22.130 1.00 76.56 89 VAL A CA 1
ATOM 645 C C . VAL A 1 89 ? -9.533 -4.960 21.051 1.00 76.56 89 VAL A C 1
ATOM 647 O O . VAL A 1 89 ? -9.679 -5.263 19.868 1.00 76.56 89 VAL A O 1
ATOM 650 N N . ILE A 1 90 ? -9.326 -3.698 21.440 1.00 77.06 90 ILE A N 1
ATOM 651 C CA . ILE A 1 90 ? -9.243 -2.576 20.497 1.00 77.06 90 ILE A CA 1
ATOM 652 C C . ILE A 1 90 ? -8.024 -2.720 19.582 1.00 77.06 90 ILE A C 1
ATOM 654 O O . ILE A 1 90 ? -8.148 -2.532 18.372 1.00 77.06 90 ILE A O 1
ATOM 658 N N . LYS A 1 91 ? -6.859 -3.100 20.119 1.00 81.62 91 LYS A N 1
ATOM 659 C CA . LYS A 1 91 ? -5.676 -3.397 19.295 1.00 81.62 91 LYS A CA 1
ATOM 660 C C . LYS A 1 91 ? -5.930 -4.545 18.325 1.00 81.62 91 LYS A C 1
ATOM 662 O O . LYS A 1 91 ? -5.658 -4.381 17.140 1.00 81.62 91 LYS A O 1
ATOM 667 N N . ALA A 1 92 ? -6.498 -5.652 18.798 1.00 80.06 92 ALA A N 1
ATOM 668 C CA . ALA A 1 92 ? -6.803 -6.801 17.950 1.00 80.06 92 ALA A CA 1
ATOM 669 C C . ALA A 1 92 ? -7.792 -6.440 16.826 1.00 80.06 92 ALA A C 1
ATOM 671 O O . ALA A 1 92 ? -7.593 -6.823 15.676 1.00 80.06 92 ALA A O 1
ATOM 672 N N . ALA A 1 93 ? -8.813 -5.625 17.112 1.00 76.12 93 ALA A N 1
ATOM 673 C CA . ALA A 1 93 ? -9.738 -5.126 16.094 1.00 76.12 93 ALA A CA 1
ATOM 674 C C . ALA A 1 93 ? -9.048 -4.230 15.057 1.00 76.12 93 ALA A C 1
ATOM 676 O O . ALA A 1 93 ? -9.337 -4.336 13.865 1.00 76.12 93 ALA A O 1
ATOM 677 N N . ILE A 1 94 ? -8.130 -3.358 15.484 1.00 79.06 94 ILE A N 1
ATOM 678 C CA . ILE A 1 94 ? -7.345 -2.500 14.585 1.00 79.06 94 ILE A CA 1
ATOM 679 C C . ILE A 1 94 ? -6.438 -3.353 13.693 1.00 79.06 94 ILE A C 1
ATOM 681 O O . ILE A 1 94 ? -6.400 -3.125 12.484 1.00 79.06 94 ILE A O 1
ATOM 685 N N . GLU A 1 95 ? -5.757 -4.356 14.249 1.00 81.88 95 GLU A N 1
ATOM 686 C CA . GLU A 1 95 ? -4.911 -5.282 13.488 1.00 81.88 95 GLU A CA 1
ATOM 687 C C . GLU A 1 95 ? -5.731 -6.068 12.459 1.00 81.88 95 GLU A C 1
ATOM 689 O O . GLU A 1 95 ? -5.388 -6.063 11.275 1.00 81.88 95 GLU A O 1
ATOM 694 N N . LEU A 1 96 ? -6.870 -6.641 12.857 1.00 80.25 96 LEU A N 1
ATOM 695 C CA . LEU A 1 96 ? -7.774 -7.354 11.947 1.00 80.25 96 LEU A CA 1
ATOM 696 C C . LEU A 1 96 ? -8.352 -6.436 10.862 1.00 80.25 96 LEU A C 1
ATOM 698 O O . LEU A 1 96 ? -8.431 -6.832 9.697 1.00 80.25 96 LEU A O 1
ATOM 702 N N . THR A 1 97 ? -8.686 -5.188 11.204 1.00 79.88 97 THR A N 1
ATOM 703 C CA . THR A 1 97 ? -9.161 -4.196 10.226 1.00 79.88 97 THR A CA 1
ATOM 704 C C . THR A 1 97 ? -8.049 -3.810 9.250 1.00 79.88 97 THR A C 1
ATOM 706 O O . THR A 1 97 ? -8.299 -3.717 8.051 1.00 79.88 97 THR A O 1
ATOM 709 N N . SER A 1 98 ? -6.810 -3.653 9.728 1.00 74.81 98 SER A N 1
ATOM 710 C CA . SER A 1 98 ? -5.644 -3.355 8.884 1.00 74.81 98 SER A CA 1
ATOM 711 C C . SER A 1 98 ? -5.277 -4.512 7.948 1.00 74.81 98 SER A C 1
ATOM 713 O O . SER A 1 98 ? -4.858 -4.289 6.812 1.00 74.81 98 SER A O 1
ATOM 715 N N . ALA A 1 99 ? -5.506 -5.751 8.391 1.00 80.38 99 ALA A N 1
ATOM 716 C CA . ALA A 1 99 ? -5.318 -6.964 7.605 1.00 80.38 99 ALA A CA 1
ATOM 717 C C . ALA A 1 99 ? -6.499 -7.258 6.661 1.00 80.38 99 ALA A C 1
ATOM 719 O O . ALA A 1 99 ? -6.462 -8.238 5.924 1.00 80.38 99 ALA A O 1
ATOM 720 N N . SER A 1 100 ? -7.543 -6.419 6.655 1.00 77.06 100 SER A N 1
ATOM 721 C CA . SER A 1 100 ? -8.798 -6.640 5.918 1.00 77.06 100 SER A CA 1
ATOM 722 C C . SER A 1 100 ? -9.572 -7.906 6.331 1.00 77.06 100 SER A C 1
ATOM 724 O O . SER A 1 100 ? -10.507 -8.310 5.638 1.00 77.06 100 SER A O 1
ATOM 726 N N . LEU A 1 101 ? -9.260 -8.500 7.488 1.00 79.56 101 LEU A N 1
ATOM 727 C CA . LEU A 1 101 ? -9.980 -9.634 8.081 1.00 79.56 101 LEU A CA 1
ATOM 728 C C . LEU A 1 101 ? -11.193 -9.124 8.870 1.00 79.56 101 LEU A C 1
ATOM 730 O O . LEU A 1 101 ? -11.332 -9.318 10.074 1.00 79.56 101 LEU A O 1
ATOM 734 N N . THR A 1 102 ? -12.093 -8.440 8.167 1.00 74.06 102 THR A N 1
ATOM 735 C CA . THR A 1 102 ? -13.271 -7.809 8.779 1.00 74.06 102 THR A CA 1
ATOM 736 C C . THR A 1 102 ? -14.242 -8.820 9.380 1.00 74.06 102 THR A C 1
ATOM 738 O O . THR A 1 102 ? -14.900 -8.503 10.363 1.00 74.06 102 THR A O 1
ATOM 741 N N . GLN A 1 103 ? -14.316 -10.043 8.851 1.00 74.50 103 GLN A N 1
ATOM 742 C CA . GLN A 1 103 ? -15.181 -11.098 9.391 1.00 74.50 103 GLN A CA 1
ATOM 743 C C . GLN A 1 103 ? -14.701 -11.617 10.753 1.00 74.50 103 GLN A C 1
ATOM 745 O O . GLN A 1 103 ? -15.523 -11.857 11.628 1.00 74.50 103 GLN A O 1
ATOM 750 N N . GLU A 1 104 ? -13.388 -11.681 10.980 1.00 74.81 104 GLU A N 1
ATOM 751 C CA . GLU A 1 104 ? -12.811 -12.134 12.254 1.00 74.81 104 GLU A CA 1
ATOM 752 C C . GLU A 1 104 ? -13.086 -11.162 13.414 1.00 74.81 104 GLU A C 1
ATOM 754 O O . GLU A 1 104 ? -13.026 -11.543 14.580 1.00 74.81 104 GLU A O 1
ATOM 759 N N . ILE A 1 105 ? -13.460 -9.913 13.112 1.00 73.06 105 ILE A N 1
ATOM 760 C CA . ILE A 1 105 ? -13.858 -8.917 14.119 1.00 73.06 105 ILE A CA 1
ATOM 761 C C . ILE A 1 105 ? -15.124 -9.370 14.871 1.00 73.06 105 ILE A C 1
ATOM 763 O O . ILE A 1 105 ? -15.300 -9.011 16.032 1.00 73.06 105 ILE A O 1
ATOM 767 N N . LEU A 1 106 ? -15.984 -10.192 14.251 1.00 72.56 106 LEU A N 1
ATOM 768 C CA . LEU A 1 106 ? -17.160 -10.776 14.912 1.00 72.56 106 LEU A CA 1
ATOM 769 C C . LEU A 1 106 ? -16.788 -11.754 16.028 1.00 72.56 106 LEU A C 1
ATOM 771 O O . LEU A 1 106 ? -17.590 -11.950 16.926 1.00 72.56 106 LEU A O 1
ATOM 775 N N . HIS A 1 107 ? -15.594 -12.345 16.000 1.00 75.94 107 HIS A N 1
ATOM 776 C CA . HIS A 1 107 ? -15.150 -13.305 17.012 1.00 75.94 107 HIS A CA 1
ATOM 777 C C . HIS A 1 107 ? -14.443 -12.640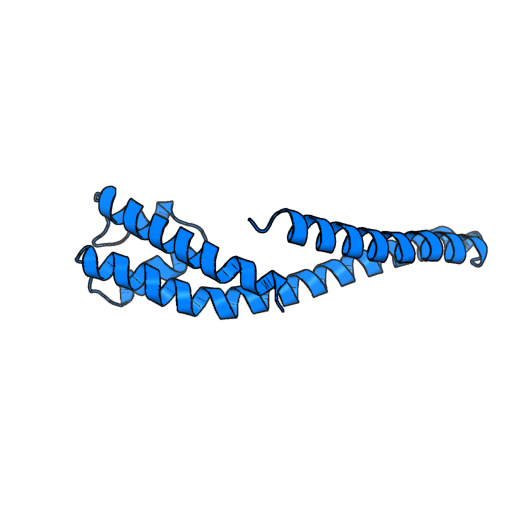 18.204 1.00 75.94 107 HIS A C 1
ATOM 779 O O . HIS A 1 107 ? -13.988 -13.328 19.118 1.00 75.94 107 HIS A O 1
ATOM 785 N N . LEU A 1 108 ? -14.339 -11.304 18.218 1.00 73.44 108 LEU A N 1
ATOM 786 C CA . LEU A 1 108 ? -13.706 -10.576 19.313 1.00 73.44 108 LEU A CA 1
ATOM 787 C C . LEU A 1 108 ? -14.611 -10.494 20.556 1.00 73.44 108 LEU A C 1
ATOM 789 O O . LEU A 1 108 ? -15.809 -10.199 20.445 1.00 73.44 108 LEU A O 1
ATOM 793 N N . PRO A 1 109 ? -14.037 -10.659 21.764 1.00 65.44 109 PRO A N 1
ATOM 794 C CA . PRO A 1 109 ? -14.786 -10.556 23.009 1.00 65.44 109 PRO A CA 1
ATOM 795 C C . PRO A 1 109 ? -15.351 -9.137 23.171 1.00 65.44 109 PRO A C 1
ATOM 797 O O . PRO A 1 109 ? -14.612 -8.157 23.200 1.00 65.44 109 PRO A O 1
ATOM 800 N N . GLY A 1 110 ? -16.680 -9.021 23.246 1.00 64.56 110 GLY A N 1
ATOM 801 C CA . GLY A 1 110 ? -17.403 -7.743 23.327 1.00 64.56 110 GLY A CA 1
ATOM 802 C C . GLY A 1 110 ? -18.055 -7.273 22.018 1.00 64.56 110 GLY A C 1
ATOM 803 O O . GLY A 1 110 ? -18.912 -6.394 22.067 1.00 64.56 110 GLY A O 1
ATOM 804 N N . VAL A 1 111 ? -17.711 -7.876 20.875 1.00 64.62 111 VAL A N 1
ATOM 805 C CA . VAL A 1 111 ? -18.386 -7.672 19.571 1.00 64.62 111 VAL A CA 1
ATOM 806 C C . VAL A 1 111 ? -19.170 -8.924 19.144 1.00 64.62 111 VAL A C 1
ATOM 808 O O . VAL A 1 111 ? -20.053 -8.841 18.289 1.00 64.62 111 VAL A O 1
ATOM 811 N N . ASP A 1 112 ? -18.897 -10.061 19.789 1.00 63.34 112 ASP A N 1
ATOM 812 C CA . ASP A 1 112 ? -19.517 -11.356 19.512 1.00 63.34 112 ASP A CA 1
ATOM 813 C C . ASP A 1 112 ? -21.055 -11.302 19.544 1.00 63.34 112 ASP A C 1
ATOM 815 O O . ASP A 1 112 ? -21.681 -10.922 20.537 1.00 63.34 112 ASP A O 1
ATOM 819 N N . GLY A 1 113 ? -21.667 -11.621 18.400 1.00 63.94 113 GLY A N 1
ATOM 820 C CA . GLY A 1 113 ? -23.117 -11.599 18.181 1.00 63.94 113 GLY A CA 1
ATOM 821 C C . GLY A 1 113 ? -23.762 -10.223 17.945 1.00 63.94 113 GLY A C 1
ATOM 822 O O . GLY A 1 113 ? -24.940 -10.178 17.583 1.00 63.94 113 GLY A O 1
ATOM 823 N N . ASN A 1 114 ? -23.037 -9.105 18.084 1.00 72.75 114 ASN A N 1
ATOM 824 C CA . ASN A 1 114 ? -23.579 -7.759 17.854 1.00 72.75 114 ASN A CA 1
ATOM 825 C C . ASN A 1 114 ? -23.244 -7.241 16.444 1.00 72.75 114 ASN A C 1
ATOM 827 O O . ASN A 1 114 ? -22.246 -6.554 16.213 1.00 72.75 114 ASN A O 1
ATOM 831 N N . VAL A 1 115 ? -24.125 -7.560 15.494 1.00 76.75 115 VAL A N 1
ATOM 832 C CA . VAL A 1 115 ? -23.966 -7.209 14.072 1.00 76.75 115 VAL A CA 1
ATOM 833 C C . VAL A 1 115 ? -23.966 -5.692 13.839 1.00 76.75 115 VAL A C 1
ATOM 835 O O . VAL A 1 115 ? -23.250 -5.222 12.958 1.00 76.75 115 VAL A O 1
ATOM 838 N N . GLU A 1 116 ? -24.706 -4.909 14.630 1.00 79.00 116 GLU A N 1
ATOM 839 C CA . GLU A 1 116 ? -24.729 -3.443 14.500 1.00 79.00 116 GLU A CA 1
ATOM 840 C C . GLU A 1 116 ? -23.394 -2.818 14.924 1.00 79.00 116 GLU A C 1
ATOM 842 O O . GLU A 1 116 ? -22.851 -1.954 14.228 1.00 79.00 116 GLU A O 1
ATOM 847 N N . LEU A 1 117 ? -22.815 -3.302 16.027 1.00 76.94 117 LEU A N 1
ATOM 848 C CA . LEU A 1 117 ? -21.493 -2.870 16.472 1.00 76.94 117 LEU A CA 1
ATOM 849 C C . LEU A 1 117 ? -20.423 -3.245 15.443 1.00 76.94 117 LEU A C 1
ATOM 851 O O . LEU A 1 117 ? -19.610 -2.400 15.065 1.00 76.94 117 LEU A O 1
ATOM 855 N N . TRP A 1 118 ? -20.465 -4.470 14.923 1.00 79.88 118 TRP A N 1
ATOM 856 C CA . TRP A 1 118 ? -19.568 -4.897 13.852 1.00 79.88 118 TRP A CA 1
ATOM 857 C C . TRP A 1 118 ? -19.671 -3.999 12.609 1.00 79.88 118 TRP A C 1
ATOM 859 O O . TRP A 1 118 ? -18.650 -3.523 12.111 1.00 79.88 118 TRP A O 1
ATOM 869 N N . GLN A 1 119 ? -20.887 -3.687 12.145 1.00 82.81 119 GLN A N 1
ATOM 870 C CA . GLN A 1 119 ? -21.099 -2.787 11.003 1.00 82.81 119 GLN A CA 1
ATOM 871 C C . GLN A 1 119 ? -20.510 -1.397 11.253 1.00 82.81 119 GLN A C 1
ATOM 873 O O . GLN A 1 119 ? -19.890 -0.827 10.355 1.00 82.81 119 GLN A O 1
ATOM 878 N N . SER A 1 120 ? -20.653 -0.864 12.469 1.00 82.00 120 SER A N 1
ATOM 879 C CA . SER A 1 120 ? -20.083 0.437 12.828 1.00 82.00 120 SER A CA 1
ATOM 880 C C . SER A 1 120 ? -18.550 0.437 12.798 1.00 82.00 120 SER A C 1
ATOM 882 O O . SER A 1 120 ? -17.947 1.395 12.312 1.00 82.00 120 SER A O 1
ATOM 884 N N . ILE A 1 121 ? -17.915 -0.658 13.230 1.00 80.88 121 ILE A N 1
ATOM 885 C CA . ILE A 1 121 ? -16.457 -0.837 13.198 1.00 80.88 121 ILE A CA 1
ATOM 886 C C . ILE A 1 121 ? -15.968 -0.954 11.752 1.00 80.88 121 ILE A C 1
ATOM 888 O O . ILE A 1 121 ? -15.002 -0.292 11.372 1.00 80.88 121 ILE A O 1
ATOM 892 N N . VAL A 1 122 ? -16.657 -1.740 10.922 1.00 84.19 122 VAL A N 1
ATOM 893 C CA . VAL A 1 122 ? -16.328 -1.881 9.496 1.00 84.19 122 VAL A CA 1
ATOM 894 C C . VAL A 1 122 ? -16.480 -0.548 8.769 1.00 84.19 122 VAL A C 1
ATOM 896 O O . VAL A 1 122 ? -15.595 -0.172 8.002 1.00 84.19 122 VAL A O 1
ATOM 899 N N . LEU A 1 123 ? -17.549 0.204 9.038 1.00 86.06 123 LEU A N 1
ATOM 900 C CA . LEU A 1 123 ? -17.763 1.530 8.459 1.00 86.06 123 LEU A CA 1
ATOM 901 C C . LEU A 1 123 ? -16.678 2.523 8.902 1.00 86.06 123 LEU A C 1
ATOM 903 O O . LEU A 1 123 ? -16.158 3.277 8.081 1.00 86.06 123 LEU A O 1
ATOM 907 N N . ALA A 1 124 ? -16.289 2.502 10.178 1.00 84.31 124 ALA A N 1
ATOM 908 C CA . ALA A 1 124 ? -15.188 3.314 10.691 1.00 84.31 124 ALA A CA 1
ATOM 909 C C . ALA A 1 124 ? -13.852 2.957 10.017 1.00 84.31 124 ALA A C 1
ATOM 911 O O . ALA A 1 124 ? -13.091 3.849 9.638 1.00 84.31 124 ALA A O 1
ATOM 912 N N . GLY A 1 125 ? -13.598 1.665 9.789 1.00 83.69 125 GLY A N 1
ATOM 913 C CA . GLY A 1 125 ? -12.464 1.185 9.002 1.00 83.69 125 GLY A CA 1
ATOM 914 C C . GLY A 1 125 ? -12.497 1.714 7.568 1.00 83.69 125 GLY A C 1
ATOM 915 O O . GLY A 1 125 ? -11.526 2.315 7.115 1.00 83.69 125 GLY A O 1
ATOM 916 N N . GLN A 1 126 ? -13.624 1.573 6.867 1.00 85.06 126 GLN A N 1
ATOM 917 C CA . GLN A 1 126 ? -13.802 2.088 5.502 1.00 85.06 126 GLN A CA 1
ATOM 918 C C . GLN A 1 126 ? -13.550 3.597 5.415 1.00 85.06 126 GLN A C 1
ATOM 920 O O . GLN A 1 126 ? -12.869 4.049 4.495 1.00 85.06 126 GLN A O 1
ATOM 925 N N . ASN A 1 127 ? -14.028 4.369 6.392 1.00 86.69 127 ASN A N 1
ATOM 926 C CA . ASN A 1 127 ? -13.778 5.808 6.468 1.00 86.69 127 ASN A CA 1
ATOM 927 C C . ASN A 1 127 ? -12.293 6.125 6.688 1.00 86.69 127 ASN A C 1
ATOM 929 O O . ASN A 1 127 ? -11.755 7.010 6.022 1.00 86.69 127 ASN A O 1
ATOM 933 N N . ALA A 1 128 ? -11.608 5.382 7.562 1.00 84.19 128 ALA A N 1
ATOM 934 C CA . ALA A 1 128 ? -10.170 5.539 7.771 1.00 84.19 128 ALA A CA 1
ATOM 935 C C . ALA A 1 128 ? -9.371 5.245 6.490 1.00 84.19 128 ALA A C 1
ATOM 937 O O . ALA A 1 128 ? -8.492 6.023 6.112 1.00 84.19 128 ALA A O 1
ATOM 938 N N . TYR A 1 129 ? -9.724 4.176 5.768 1.00 83.31 129 TYR A N 1
ATOM 939 C CA . TYR A 1 129 ? -9.143 3.875 4.459 1.00 83.31 129 TYR A CA 1
ATOM 940 C C . TYR A 1 129 ? -9.441 4.978 3.440 1.00 83.31 129 TYR A C 1
ATOM 942 O O . TYR A 1 129 ? -8.523 5.422 2.755 1.00 83.31 129 TYR A O 1
ATOM 950 N N . ALA A 1 130 ? -10.676 5.479 3.370 1.00 84.25 130 ALA A N 1
ATOM 951 C CA . ALA A 1 130 ? -11.058 6.556 2.456 1.00 84.25 130 ALA A CA 1
ATOM 952 C C . ALA A 1 130 ? -10.279 7.859 2.707 1.00 84.25 130 ALA A C 1
ATOM 954 O O . ALA A 1 130 ? -9.993 8.593 1.763 1.00 84.25 130 ALA A O 1
ATOM 955 N N . MET A 1 131 ? -9.898 8.139 3.957 1.00 83.88 131 MET A N 1
ATOM 956 C CA . MET A 1 131 ? -9.078 9.302 4.315 1.00 83.88 131 MET A CA 1
ATOM 957 C C . MET A 1 131 ? -7.583 9.090 4.053 1.00 83.88 131 MET A C 1
ATOM 959 O O . MET A 1 131 ? -6.894 10.034 3.666 1.00 83.88 131 MET A O 1
ATOM 963 N N . ALA A 1 132 ? -7.068 7.874 4.248 1.00 82.81 132 ALA A N 1
ATOM 964 C CA . ALA A 1 132 ? -5.653 7.560 4.051 1.00 82.81 132 ALA A CA 1
ATOM 965 C C . ALA A 1 132 ? -5.280 7.355 2.571 1.00 82.81 132 ALA A C 1
ATOM 967 O O . ALA A 1 132 ? -4.189 7.738 2.155 1.00 82.81 132 ALA A O 1
ATOM 968 N N . TYR A 1 133 ? -6.183 6.796 1.761 1.00 80.44 133 TYR A N 1
ATOM 969 C CA . TYR A 1 133 ? -5.926 6.421 0.364 1.00 80.44 133 TYR A CA 1
ATOM 970 C C . TYR A 1 133 ? -5.491 7.586 -0.551 1.00 80.44 133 TYR A C 1
ATOM 972 O O . TYR A 1 133 ? -4.553 7.406 -1.328 1.00 80.44 133 TYR A O 1
ATOM 980 N N . PRO A 1 134 ? -6.083 8.797 -0.463 1.00 81.44 134 PRO A N 1
ATOM 981 C CA . PRO A 1 134 ? -5.682 9.925 -1.304 1.00 81.44 134 PRO A CA 1
ATOM 982 C C . PRO A 1 134 ? -4.239 10.380 -1.073 1.00 81.44 134 PRO A C 1
ATOM 984 O O . PRO A 1 134 ? -3.596 10.847 -2.008 1.00 81.44 134 PRO A O 1
ATOM 987 N N . TRP A 1 135 ? -3.705 10.218 0.144 1.00 79.38 135 TRP A N 1
ATOM 988 C CA . TRP A 1 135 ? -2.343 10.652 0.472 1.00 79.38 135 TRP A CA 1
ATOM 989 C C . TRP A 1 135 ? -1.283 9.969 -0.377 1.00 79.38 135 TRP A C 1
ATOM 991 O O . TRP A 1 135 ? -0.255 10.574 -0.659 1.00 79.38 135 TRP A O 1
ATOM 1001 N N . VAL A 1 136 ? -1.548 8.747 -0.831 1.00 78.94 136 VAL A N 1
ATOM 1002 C CA . VAL A 1 136 ? -0.601 8.009 -1.662 1.00 78.94 136 VAL A CA 1
ATOM 1003 C C . VAL A 1 136 ? -0.461 8.610 -3.066 1.00 78.94 136 VAL A C 1
ATOM 1005 O O . VAL A 1 136 ? 0.548 8.392 -3.724 1.00 78.94 136 VAL A O 1
ATOM 1008 N N . TYR A 1 137 ? -1.441 9.400 -3.510 1.00 71.62 137 TYR A N 1
ATOM 1009 C CA . TYR A 1 137 ? -1.413 10.099 -4.797 1.00 71.62 137 TYR A CA 1
ATOM 1010 C C . TYR A 1 137 ? -0.924 11.552 -4.693 1.00 71.62 137 TYR A C 1
ATOM 1012 O O . TYR A 1 137 ? -0.658 12.170 -5.720 1.00 71.62 137 TYR A O 1
ATOM 1020 N N . TYR A 1 138 ? -0.848 12.117 -3.482 1.00 72.25 138 TYR A N 1
ATOM 1021 C CA . TYR A 1 138 ? -0.386 13.494 -3.254 1.00 72.25 138 TYR A CA 1
ATOM 1022 C C . TYR A 1 138 ? 1.112 13.607 -2.942 1.00 72.25 138 TYR A C 1
ATOM 1024 O O . TYR A 1 138 ? 1.651 14.711 -3.031 1.00 72.25 138 TYR A O 1
ATOM 1032 N N . CYS A 1 139 ? 1.756 12.514 -2.528 1.00 57.44 139 CYS A N 1
ATOM 1033 C CA . CYS A 1 139 ? 3.198 12.445 -2.275 1.00 57.44 139 CYS A CA 1
ATOM 1034 C C . CYS A 1 139 ? 3.989 12.225 -3.567 1.00 57.44 139 CYS A C 1
ATOM 1036 O O . CYS A 1 139 ? 5.088 12.815 -3.658 1.00 57.44 139 CYS A O 1
#

Organism: Photinus pyralis (NCBI:txid7054)

InterPro domains:
  IPR036259 MFS transporter superfamily [SSF103473] (5-59)

Radius of gyration: 22.83 Å; chains: 1; bounding box: 49×29×60 Å

Sequence (139 aa):
DNEKAVYAILLVSGLGVGGIVIPTSVITTIICPDDLIATITALTLSVRVIGGAIGYAIYYNVLVQKLTPELIKQVSTAMVIGGVKEPEVIKAAIELTSASLTQEILHLPGVDGNVELWQSIVLAGQNAYAMAYPWVYYC